Protein AF-A0A0N4TGD1-F1 (afdb_monomer_lite)

Structure (mmCIF, N/CA/C/O backbone):
data_AF-A0A0N4TGD1-F1
#
_entry.id   AF-A0A0N4TGD1-F1
#
loop_
_atom_site.group_PDB
_atom_site.id
_atom_site.type_symbol
_atom_site.label_atom_id
_atom_site.label_alt_id
_atom_site.label_comp_id
_atom_site.label_asym_id
_atom_site.label_entity_id
_atom_site.label_seq_id
_atom_site.pdbx_PDB_ins_code
_atom_site.Cartn_x
_atom_site.Cartn_y
_atom_site.Cartn_z
_atom_site.occupancy
_atom_site.B_iso_or_equiv
_atom_site.auth_seq_id
_atom_site.auth_comp_id
_atom_site.auth_asym_id
_atom_site.auth_atom_id
_atom_site.pdbx_PDB_model_num
ATOM 1 N N . MET A 1 1 ? 5.561 -12.577 -18.561 1.00 60.78 1 MET A N 1
ATOM 2 C CA . MET A 1 1 ? 4.608 -12.597 -17.445 1.00 60.78 1 MET A CA 1
ATOM 3 C C . MET A 1 1 ? 4.875 -13.857 -16.650 1.00 60.78 1 MET A C 1
ATOM 5 O O . MET A 1 1 ? 4.812 -14.939 -17.231 1.00 60.78 1 MET A O 1
ATOM 9 N N . ASP A 1 2 ? 5.297 -13.727 -15.396 1.00 77.88 2 ASP A N 1
ATOM 10 C CA . ASP A 1 2 ? 5.345 -14.883 -14.498 1.00 77.88 2 ASP A CA 1
ATOM 11 C C . ASP A 1 2 ? 3.940 -15.204 -13.957 1.00 77.88 2 ASP A C 1
ATOM 13 O O . ASP A 1 2 ? 3.000 -14.425 -14.117 1.00 77.88 2 ASP A O 1
ATOM 17 N N . THR A 1 3 ? 3.769 -16.389 -13.364 1.00 86.25 3 THR A N 1
ATOM 18 C CA . THR A 1 3 ? 2.468 -16.850 -12.847 1.00 86.25 3 THR A CA 1
ATOM 19 C C . THR A 1 3 ? 1.893 -15.911 -11.787 1.00 86.25 3 THR A C 1
ATOM 21 O O . THR A 1 3 ? 0.679 -15.832 -11.644 1.00 86.25 3 THR A O 1
ATOM 24 N N . PHE A 1 4 ? 2.743 -15.205 -11.039 1.00 87.50 4 PHE A N 1
ATOM 25 C CA . PHE A 1 4 ? 2.293 -14.287 -10.001 1.00 87.50 4 PHE A CA 1
ATOM 26 C C . PHE A 1 4 ? 1.641 -13.049 -10.626 1.00 87.50 4 PHE A C 1
ATOM 28 O O . PHE A 1 4 ? 0.502 -12.720 -10.302 1.00 87.50 4 PHE A O 1
ATOM 35 N N . GLU A 1 5 ? 2.318 -12.409 -11.578 1.00 87.12 5 GLU A N 1
ATOM 36 C CA . GLU A 1 5 ? 1.773 -11.272 -12.318 1.00 87.12 5 GLU A CA 1
ATOM 37 C C . GLU A 1 5 ? 0.482 -11.655 -13.054 1.00 87.12 5 GLU A C 1
ATOM 39 O O . GLU A 1 5 ? -0.511 -10.944 -12.951 1.00 87.12 5 GLU A O 1
ATOM 44 N N . ALA A 1 6 ? 0.456 -12.817 -13.718 1.00 88.56 6 ALA A N 1
ATOM 45 C CA . ALA A 1 6 ? -0.705 -13.285 -14.482 1.00 88.56 6 ALA A CA 1
ATOM 46 C C . ALA A 1 6 ? -1.973 -13.498 -13.637 1.00 88.56 6 ALA A C 1
ATOM 48 O O . ALA A 1 6 ? -3.077 -13.472 -14.175 1.00 88.56 6 ALA A O 1
ATOM 49 N N . VAL A 1 7 ? -1.816 -13.750 -12.337 1.00 92.81 7 VAL A N 1
ATOM 50 C CA . VAL A 1 7 ? -2.927 -14.050 -11.426 1.00 92.81 7 VAL A CA 1
ATOM 51 C C . VAL A 1 7 ? -3.358 -12.815 -10.643 1.00 92.81 7 VAL A C 1
ATOM 53 O O . VAL A 1 7 ? -4.555 -12.596 -10.461 1.00 92.81 7 VAL A O 1
ATOM 56 N N . PHE A 1 8 ? -2.403 -12.020 -10.162 1.00 93.06 8 PHE A N 1
ATOM 57 C CA . PHE A 1 8 ? -2.685 -10.965 -9.190 1.00 93.06 8 PHE A CA 1
ATOM 58 C C . PHE A 1 8 ? -2.673 -9.559 -9.790 1.00 93.06 8 PHE A C 1
ATOM 60 O O . PHE A 1 8 ? -3.260 -8.669 -9.190 1.00 93.06 8 PHE A O 1
ATOM 67 N N . PHE A 1 9 ? -2.025 -9.326 -10.936 1.00 92.19 9 PHE A N 1
ATOM 68 C CA . PHE A 1 9 ? -1.961 -7.989 -11.528 1.00 92.19 9 PHE A CA 1
ATOM 69 C C . PHE A 1 9 ? -3.224 -7.691 -12.350 1.00 92.19 9 PHE A C 1
ATOM 71 O O . PHE A 1 9 ? -3.463 -8.332 -13.374 1.00 92.19 9 PHE A O 1
ATOM 78 N N . ASP A 1 10 ? -4.024 -6.708 -11.930 1.00 93.19 10 ASP A N 1
ATOM 79 C CA . ASP A 1 10 ? -5.111 -6.176 -12.759 1.00 93.19 10 ASP A CA 1
ATOM 80 C C . ASP A 1 10 ? -4.542 -5.074 -13.656 1.00 93.19 10 ASP A C 1
ATOM 82 O O . ASP A 1 10 ? -4.154 -4.007 -13.183 1.00 93.19 10 ASP A O 1
ATOM 86 N N . THR A 1 11 ? -4.500 -5.310 -14.967 1.00 90.88 11 THR A N 1
ATOM 87 C CA . THR A 1 11 ? -3.961 -4.345 -15.938 1.00 90.88 11 THR A CA 1
ATOM 88 C C . THR A 1 11 ? -4.827 -3.099 -16.115 1.00 90.88 11 THR A C 1
ATOM 90 O O . THR A 1 11 ? -4.355 -2.118 -16.680 1.00 90.88 11 THR A O 1
ATOM 93 N N . ARG A 1 12 ? -6.103 -3.137 -15.711 1.00 91.56 12 ARG A N 1
ATOM 94 C CA . ARG A 1 12 ? -7.014 -1.982 -15.768 1.00 91.56 12 ARG A CA 1
ATOM 95 C C . ARG A 1 12 ? -6.782 -1.061 -14.585 1.00 91.56 12 ARG A C 1
ATOM 97 O O . ARG A 1 12 ? -6.786 0.152 -14.753 1.00 91.56 12 ARG A O 1
ATOM 104 N N . GLU A 1 13 ? -6.596 -1.647 -13.406 1.00 92.75 13 GLU A N 1
ATOM 105 C CA . GLU A 1 13 ? -6.306 -0.885 -12.196 1.00 92.75 13 GLU A CA 1
ATOM 106 C C . GLU A 1 13 ? -4.832 -0.480 -12.137 1.00 92.75 13 GLU A C 1
ATOM 108 O O . GLU A 1 13 ? -4.541 0.607 -11.662 1.00 92.75 13 GLU A O 1
ATOM 113 N N . GLY A 1 14 ? -3.916 -1.305 -12.653 1.00 92.94 14 GLY A N 1
ATOM 114 C CA . GLY A 1 14 ? -2.479 -1.038 -12.645 1.00 92.94 14 GLY A CA 1
ATOM 115 C C . GLY A 1 14 ? -1.793 -1.407 -11.327 1.00 92.94 14 GLY A C 1
ATOM 116 O O . GLY A 1 14 ? -0.840 -0.749 -10.915 1.00 92.94 14 GLY A O 1
ATOM 117 N N . ALA A 1 15 ? -2.286 -2.438 -10.636 1.00 94.44 15 ALA A N 1
ATOM 118 C CA . ALA A 1 15 ? -1.747 -2.903 -9.358 1.00 94.44 15 ALA A CA 1
ATOM 119 C C . ALA A 1 15 ? -2.054 -4.387 -9.098 1.00 94.44 15 ALA A C 1
ATOM 121 O O . ALA A 1 15 ? -2.788 -5.024 -9.854 1.00 94.44 15 ALA A O 1
ATOM 122 N N . TRP A 1 16 ? -1.486 -4.935 -8.018 1.00 94.19 16 TRP A N 1
ATOM 123 C CA . TRP A 1 16 ? -1.756 -6.308 -7.591 1.00 94.19 16 TRP A CA 1
ATOM 124 C C . TRP A 1 16 ? -2.904 -6.375 -6.586 1.00 94.19 16 TRP A C 1
ATOM 126 O O . TRP A 1 16 ? -2.958 -5.579 -5.656 1.00 94.19 16 TRP A O 1
ATOM 136 N N . PHE A 1 17 ? -3.777 -7.363 -6.726 1.00 96.06 17 PHE A N 1
ATOM 137 C CA . PHE A 1 17 ? -4.929 -7.566 -5.855 1.00 96.06 17 PHE A CA 1
ATOM 138 C C . PHE A 1 17 ? -5.048 -9.021 -5.444 1.00 96.06 17 PHE A C 1
ATOM 140 O O . PHE A 1 17 ? -4.666 -9.919 -6.192 1.00 96.06 17 PHE A O 1
ATOM 147 N N . ASP A 1 18 ? -5.617 -9.262 -4.266 1.00 95.44 18 ASP A N 1
ATOM 148 C CA . ASP A 1 18 ? -5.931 -10.616 -3.827 1.00 95.44 18 ASP A CA 1
ATOM 149 C C . ASP A 1 18 ? -7.024 -11.220 -4.717 1.00 95.44 18 ASP A C 1
ATOM 151 O O . ASP A 1 18 ? -7.982 -10.547 -5.098 1.00 95.44 18 ASP A O 1
ATOM 155 N N . LEU A 1 19 ? -6.906 -12.511 -5.028 1.00 95.19 19 LEU A N 1
ATOM 156 C CA . LEU A 1 19 ? -7.878 -13.229 -5.850 1.00 95.19 19 LEU A CA 1
ATOM 157 C C . LEU A 1 19 ? -8.860 -14.009 -4.973 1.00 95.19 19 LEU A C 1
ATOM 159 O O . LEU A 1 19 ? -8.472 -14.861 -4.168 1.00 95.19 19 LEU A O 1
ATOM 163 N N . ASN A 1 20 ? -10.154 -13.798 -5.187 1.00 94.69 20 ASN A N 1
ATOM 164 C CA . ASN A 1 20 ? -11.182 -14.658 -4.630 1.00 94.69 20 ASN A CA 1
ATOM 165 C C . ASN A 1 20 ? -11.243 -15.972 -5.417 1.00 94.69 20 ASN A C 1
ATOM 167 O O . ASN A 1 20 ? -11.791 -16.036 -6.511 1.00 94.69 20 ASN A O 1
ATOM 171 N N . LEU A 1 21 ? -10.745 -17.060 -4.830 1.00 94.06 21 LEU A N 1
ATOM 172 C CA . LEU A 1 21 ? -10.714 -18.375 -5.484 1.00 94.06 21 LEU A CA 1
ATOM 173 C C . LEU A 1 21 ? -12.098 -18.951 -5.826 1.00 94.06 21 LEU A C 1
ATOM 175 O O . LEU A 1 21 ? -12.185 -19.863 -6.644 1.00 94.06 21 LEU A O 1
ATOM 179 N N . LYS A 1 22 ? -13.176 -18.468 -5.194 1.00 95.62 22 LYS A N 1
ATOM 180 C CA . LYS A 1 22 ? -14.538 -18.948 -5.471 1.00 95.62 22 LYS A CA 1
ATOM 181 C C . LYS A 1 22 ? -15.144 -18.274 -6.696 1.00 95.62 22 LYS A C 1
ATOM 183 O O . LYS A 1 22 ? -15.860 -18.935 -7.440 1.00 95.62 22 LYS A O 1
ATOM 188 N N . THR A 1 23 ? -14.900 -16.977 -6.870 1.00 95.00 23 THR A N 1
ATOM 189 C CA . THR A 1 23 ? -15.489 -16.182 -7.962 1.00 95.00 23 THR A CA 1
ATOM 190 C C . THR A 1 23 ? -14.520 -15.966 -9.121 1.00 95.00 23 THR A C 1
ATOM 192 O O . THR A 1 23 ? -14.959 -15.715 -10.236 1.00 95.00 23 THR A O 1
ATOM 195 N N . GLY A 1 24 ? -13.214 -16.098 -8.880 1.00 93.12 24 GLY A N 1
ATOM 196 C CA . GLY A 1 24 ? -12.166 -15.738 -9.832 1.00 93.12 24 GLY A CA 1
ATOM 197 C C . GLY A 1 24 ? -11.973 -14.227 -9.978 1.00 93.12 24 GLY A C 1
ATOM 198 O O . GLY A 1 24 ? -11.307 -13.798 -10.914 1.00 93.12 24 GLY A O 1
ATOM 199 N N . GLU A 1 25 ? -12.553 -13.425 -9.084 1.00 93.38 25 GLU A N 1
ATOM 200 C CA . GLU A 1 25 ? -12.491 -11.962 -9.133 1.00 93.38 25 GLU A CA 1
ATOM 201 C C . GLU A 1 25 ? -11.450 -11.413 -8.156 1.00 93.38 25 GLU A C 1
ATOM 203 O O . GLU A 1 25 ? -11.196 -11.999 -7.098 1.00 93.38 25 GLU A O 1
ATOM 208 N N . HIS A 1 26 ? -10.860 -10.270 -8.499 1.00 94.88 26 HIS A N 1
ATOM 209 C CA . HIS A 1 26 ? -9.975 -9.533 -7.603 1.00 94.88 26 HIS A CA 1
ATOM 210 C C . HIS A 1 26 ? -10.762 -8.814 -6.504 1.00 94.88 26 HIS A C 1
ATOM 212 O O . HIS A 1 26 ? -11.820 -8.237 -6.753 1.00 94.88 26 HIS A O 1
ATOM 218 N N . TYR A 1 27 ? -10.224 -8.825 -5.285 1.00 92.06 27 TYR A N 1
ATOM 219 C CA . TYR A 1 27 ? -10.698 -7.969 -4.203 1.00 92.06 27 TYR A CA 1
ATOM 220 C C . TYR A 1 27 ? -10.205 -6.542 -4.431 1.00 92.06 27 TYR A C 1
ATOM 222 O O . TYR A 1 27 ? -9.022 -6.261 -4.267 1.00 92.06 27 TYR A O 1
ATOM 230 N N . ASP A 1 28 ? -11.124 -5.641 -4.774 1.00 88.00 28 ASP A N 1
ATOM 231 C CA . ASP A 1 28 ? -10.808 -4.245 -5.107 1.00 88.00 28 ASP A CA 1
ATOM 232 C C . ASP A 1 28 ? -10.815 -3.295 -3.887 1.00 88.00 28 ASP A C 1
ATOM 234 O O . ASP A 1 28 ? -10.742 -2.068 -4.012 1.00 88.00 28 ASP A O 1
ATOM 238 N N . ASP A 1 29 ? -10.882 -3.841 -2.673 1.00 91.75 29 ASP A N 1
ATOM 239 C CA . ASP A 1 29 ? -10.832 -3.046 -1.448 1.00 91.75 29 ASP A CA 1
ATOM 240 C C . ASP A 1 29 ? -9.489 -2.306 -1.299 1.00 91.75 29 ASP A C 1
ATOM 242 O O . ASP A 1 29 ? -8.433 -2.723 -1.780 1.00 91.75 29 ASP A O 1
ATOM 246 N N . ALA A 1 30 ? -9.520 -1.161 -0.616 1.00 94.25 30 ALA A N 1
ATOM 247 C CA . ALA A 1 30 ? -8.355 -0.297 -0.461 1.00 94.25 30 ALA A CA 1
ATOM 248 C C . ALA A 1 30 ? -7.381 -0.834 0.600 1.00 94.25 30 ALA A C 1
ATOM 250 O O . ALA A 1 30 ? -7.372 -0.375 1.747 1.00 94.25 30 ALA A O 1
ATOM 251 N N . TYR A 1 31 ? -6.536 -1.775 0.178 1.00 96.62 31 TYR A N 1
ATOM 252 C CA . TYR A 1 31 ? -5.413 -2.301 0.946 1.00 96.62 31 TYR A CA 1
ATOM 253 C C . TYR A 1 31 ? -4.070 -1.868 0.343 1.00 96.62 31 TYR A C 1
ATOM 255 O O . TYR A 1 31 ? -3.858 -1.994 -0.860 1.00 96.62 31 TYR A O 1
ATOM 263 N N . PRO A 1 32 ? -3.107 -1.409 1.159 1.00 96.25 32 PRO A N 1
ATOM 264 C CA . PRO A 1 32 ? -1.775 -1.015 0.701 1.00 96.25 32 PRO A CA 1
ATOM 265 C C . PRO A 1 32 ? -0.905 -2.207 0.269 1.00 96.25 32 PRO A C 1
ATOM 267 O O . PRO A 1 32 ? 0.145 -2.004 -0.344 1.00 96.25 32 PRO A O 1
ATOM 270 N N . SER A 1 33 ? -1.331 -3.446 0.555 1.00 95.25 33 SER A N 1
ATOM 271 C CA . SER A 1 33 ? -0.689 -4.672 0.064 1.00 95.25 33 SER A CA 1
ATOM 272 C C . SER A 1 33 ? -0.571 -4.697 -1.461 1.00 95.25 33 SER A C 1
ATOM 274 O O . SER A 1 33 ? 0.376 -5.294 -1.971 1.00 95.25 33 SER A O 1
ATOM 276 N N . LEU A 1 34 ? -1.434 -3.957 -2.172 1.00 95.06 34 LEU A N 1
ATOM 277 C CA . LEU A 1 34 ? -1.404 -3.826 -3.628 1.00 95.06 34 LEU A CA 1
ATOM 278 C C . LEU A 1 34 ? -0.079 -3.314 -4.202 1.00 95.06 34 LEU A C 1
ATOM 280 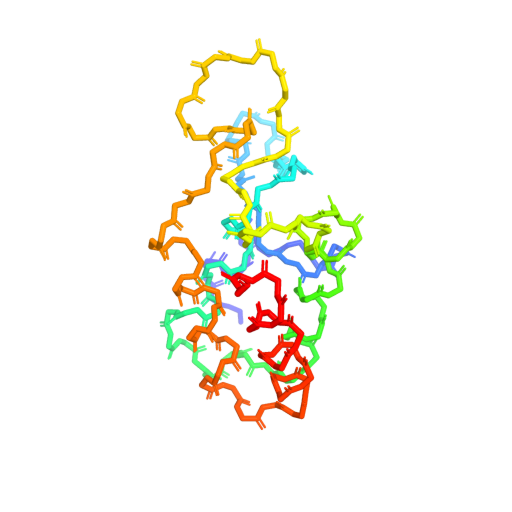O O . LEU A 1 34 ? 0.211 -3.531 -5.374 1.00 95.06 34 LEU A O 1
ATOM 284 N N . ALA A 1 35 ? 0.743 -2.654 -3.382 1.00 93.75 35 ALA A N 1
ATOM 285 C CA . ALA A 1 35 ? 2.051 -2.134 -3.774 1.00 93.75 35 ALA A CA 1
ATOM 286 C C . ALA A 1 35 ? 3.226 -2.980 -3.258 1.00 93.75 35 ALA A C 1
ATOM 288 O O . ALA A 1 35 ? 4.372 -2.727 -3.631 1.00 93.75 35 ALA A O 1
ATOM 289 N N . VAL A 1 36 ? 2.980 -3.985 -2.408 1.00 92.94 36 VAL A N 1
ATOM 290 C CA . VAL A 1 36 ? 4.038 -4.808 -1.796 1.00 92.94 36 VAL A CA 1
ATOM 291 C C . VAL A 1 36 ? 4.905 -5.538 -2.827 1.00 92.94 36 VAL A C 1
ATOM 293 O O . VAL A 1 36 ? 6.113 -5.614 -2.598 1.00 92.94 36 VAL A O 1
ATOM 296 N N . PRO A 1 37 ? 4.399 -6.014 -3.982 1.00 91.62 37 PRO A N 1
ATOM 297 C CA . PRO A 1 37 ? 5.256 -6.651 -4.982 1.00 91.62 37 PRO A CA 1
ATOM 298 C C . PRO A 1 37 ? 6.418 -5.776 -5.477 1.00 91.62 37 PRO A C 1
ATOM 300 O O . PRO A 1 37 ? 7.481 -6.324 -5.781 1.00 91.62 37 PRO A O 1
ATOM 303 N N . LEU A 1 38 ? 6.300 -4.438 -5.437 1.00 88.69 38 LEU A N 1
ATOM 304 C CA . LEU A 1 38 ? 7.404 -3.515 -5.756 1.00 88.69 38 LEU A CA 1
ATOM 305 C C . LEU A 1 38 ? 8.640 -3.719 -4.858 1.00 88.69 38 LEU A C 1
ATOM 307 O O . LEU A 1 38 ? 9.762 -3.410 -5.261 1.00 88.69 38 LEU A O 1
ATOM 311 N N . PHE A 1 39 ? 8.454 -4.247 -3.646 1.00 89.25 39 PHE A N 1
ATOM 312 C CA . PHE A 1 39 ? 9.530 -4.539 -2.700 1.00 89.25 39 PHE A CA 1
ATOM 313 C C . PHE A 1 39 ? 10.352 -5.782 -3.079 1.00 89.25 39 PHE A C 1
ATOM 315 O O . PHE A 1 39 ? 11.525 -5.870 -2.724 1.00 89.25 39 PHE A O 1
ATOM 322 N N . THR A 1 40 ? 9.764 -6.741 -3.805 1.00 82.00 40 THR A N 1
ATOM 323 C CA . THR A 1 40 ? 10.258 -8.133 -3.916 1.00 82.00 40 THR A CA 1
ATOM 324 C C . THR A 1 40 ? 11.416 -8.365 -4.899 1.00 82.00 40 THR A C 1
ATOM 326 O O . THR A 1 40 ? 11.723 -9.497 -5.261 1.00 82.00 40 THR A O 1
ATOM 329 N N . GLU A 1 41 ? 12.097 -7.306 -5.322 1.00 65.25 41 GLU A N 1
ATOM 330 C CA . GLU A 1 41 ? 13.308 -7.336 -6.156 1.00 65.25 41 GLU A CA 1
ATOM 331 C C . GLU A 1 41 ? 13.229 -8.076 -7.508 1.00 65.25 41 GLU A C 1
ATOM 333 O O . GLU A 1 41 ? 14.246 -8.319 -8.163 1.00 65.25 41 GLU A O 1
ATOM 338 N N . ARG A 1 42 ? 12.023 -8.366 -8.010 1.00 67.94 42 ARG A N 1
ATOM 339 C CA . ARG A 1 42 ? 11.793 -8.935 -9.352 1.00 67.94 42 ARG A CA 1
ATOM 340 C C . ARG A 1 42 ? 11.838 -7.857 -10.449 1.00 67.94 42 ARG A C 1
ATOM 342 O O . ARG A 1 42 ? 10.936 -7.717 -11.268 1.00 67.94 42 ARG A O 1
ATOM 349 N N . TYR A 1 43 ? 12.920 -7.078 -10.470 1.00 57.25 43 TYR A N 1
ATOM 350 C CA . TYR A 1 43 ? 13.058 -5.853 -11.272 1.00 57.25 43 TYR A CA 1
ATOM 351 C C . TYR A 1 43 ? 13.121 -6.059 -12.784 1.00 57.25 43 TYR A C 1
ATOM 353 O O . TYR A 1 43 ? 12.853 -5.127 -13.529 1.00 57.25 43 TYR A O 1
ATOM 361 N N . HIS A 1 44 ? 13.439 -7.264 -13.259 1.00 59.09 44 HIS A N 1
ATOM 362 C CA . HIS A 1 44 ? 13.454 -7.554 -14.699 1.00 59.09 44 HIS A CA 1
ATOM 363 C C . HIS A 1 44 ? 12.060 -7.436 -15.342 1.00 59.09 44 HIS A C 1
ATOM 365 O O . HIS A 1 44 ? 11.971 -7.353 -16.563 1.00 59.09 44 HIS A O 1
ATOM 371 N N . MET A 1 45 ? 10.992 -7.421 -14.535 1.00 59.19 45 MET A N 1
ATOM 372 C CA . MET A 1 45 ? 9.607 -7.270 -14.996 1.00 59.19 45 MET A CA 1
ATOM 373 C C . MET A 1 45 ? 9.010 -5.896 -14.673 1.00 59.19 45 MET A C 1
ATOM 375 O O . MET A 1 45 ? 8.036 -5.497 -15.300 1.00 59.19 45 MET A O 1
ATOM 379 N N . LEU A 1 46 ? 9.601 -5.144 -13.738 1.00 70.88 46 LEU A N 1
ATOM 380 C CA . LEU A 1 46 ? 9.090 -3.841 -13.314 1.00 70.88 46 LEU A CA 1
ATOM 381 C C . LEU A 1 46 ? 9.664 -2.735 -14.202 1.00 70.88 46 LEU A C 1
ATOM 383 O O . LEU A 1 46 ? 10.853 -2.427 -14.141 1.00 70.88 46 LEU A O 1
ATOM 387 N N . ASN A 1 47 ? 8.810 -2.110 -15.010 1.00 75.31 47 ASN A N 1
ATOM 388 C CA . ASN A 1 47 ? 9.162 -0.908 -15.764 1.00 75.31 47 ASN A CA 1
ATOM 389 C C . ASN A 1 47 ? 8.622 0.359 -15.072 1.00 75.31 47 ASN A C 1
ATOM 391 O O . ASN A 1 47 ? 7.801 0.293 -14.158 1.00 75.31 47 ASN A O 1
ATOM 395 N N . SER A 1 48 ? 9.083 1.534 -15.505 1.00 78.38 48 SER A N 1
ATOM 396 C CA . SER A 1 48 ? 8.690 2.819 -14.911 1.00 78.38 48 SER A CA 1
ATOM 397 C C . SER A 1 48 ? 7.191 3.123 -15.003 1.00 78.38 48 SER A C 1
ATOM 399 O O . SER A 1 48 ? 6.701 3.876 -14.163 1.00 78.38 48 SER A O 1
ATOM 401 N N . VAL A 1 49 ? 6.484 2.549 -15.983 1.00 84.25 49 VAL A N 1
ATOM 402 C CA . VAL A 1 49 ? 5.035 2.716 -16.173 1.00 84.25 49 VAL A CA 1
ATOM 403 C C . VAL A 1 49 ? 4.280 1.968 -15.081 1.00 84.25 49 VAL A C 1
ATOM 405 O O . VAL A 1 49 ? 3.540 2.599 -14.341 1.00 84.25 49 VAL A O 1
ATOM 408 N N . MET A 1 50 ? 4.584 0.686 -14.855 1.00 86.44 50 MET A N 1
ATOM 409 C CA . MET A 1 50 ? 3.936 -0.101 -13.791 1.00 86.44 50 MET A CA 1
ATOM 410 C C . MET A 1 50 ? 4.078 0.552 -12.410 1.00 86.44 50 MET A C 1
ATOM 412 O O . MET A 1 50 ? 3.170 0.521 -11.589 1.00 86.44 50 MET A O 1
ATOM 416 N N . VAL A 1 51 ? 5.229 1.166 -12.137 1.00 86.88 51 VAL A N 1
ATOM 417 C CA . VAL A 1 51 ? 5.471 1.877 -10.873 1.00 86.88 51 VAL A CA 1
ATOM 418 C C . VAL A 1 51 ? 4.592 3.119 -10.750 1.00 86.88 51 VAL A C 1
ATOM 420 O O . VAL A 1 51 ? 4.100 3.417 -9.661 1.00 86.88 51 VAL A O 1
ATOM 423 N N . ALA A 1 52 ? 4.424 3.856 -11.849 1.00 87.88 52 ALA A N 1
ATOM 424 C CA . ALA A 1 52 ? 3.543 5.014 -11.893 1.00 87.88 52 ALA A CA 1
ATOM 425 C C . ALA A 1 52 ? 2.081 4.592 -11.689 1.00 87.88 52 ALA A C 1
ATOM 427 O O . ALA A 1 52 ? 1.407 5.198 -10.859 1.00 87.88 52 ALA A O 1
ATOM 428 N N . ASP A 1 53 ? 1.647 3.509 -12.334 1.00 92.00 53 ASP A N 1
ATOM 429 C CA . ASP A 1 53 ? 0.281 2.987 -12.234 1.00 92.00 53 ASP A CA 1
ATOM 430 C C . ASP A 1 53 ? -0.063 2.540 -10.801 1.00 92.00 53 ASP A C 1
ATOM 432 O O . ASP A 1 53 ? -1.126 2.867 -10.266 1.00 92.00 53 ASP A O 1
ATOM 436 N N . VAL A 1 54 ? 0.868 1.867 -10.114 1.00 92.88 54 VAL A N 1
ATOM 437 C CA . VAL A 1 54 ? 0.677 1.453 -8.712 1.00 92.88 54 VAL A CA 1
ATOM 438 C C . VAL A 1 54 ? 0.560 2.669 -7.792 1.00 92.88 54 VAL A C 1
ATOM 440 O O . VAL A 1 54 ? -0.282 2.698 -6.892 1.00 92.88 54 VAL A O 1
ATOM 443 N N . LEU A 1 55 ? 1.394 3.692 -8.002 1.00 91.75 55 LEU A N 1
ATOM 444 C CA . LEU A 1 55 ? 1.325 4.937 -7.234 1.00 91.75 55 LEU A CA 1
ATOM 445 C C . LEU A 1 55 ? 0.018 5.691 -7.480 1.00 91.75 55 LEU A C 1
ATOM 447 O O . LEU A 1 55 ? -0.599 6.169 -6.525 1.00 91.75 55 LEU A O 1
ATOM 451 N N . GLU A 1 56 ? -0.416 5.772 -8.736 1.00 93.38 56 GLU A N 1
ATOM 452 C CA . GLU A 1 56 ? -1.703 6.353 -9.105 1.00 93.38 56 GLU A CA 1
ATOM 453 C C . GLU A 1 56 ? -2.850 5.588 -8.441 1.00 93.38 56 GLU A C 1
ATOM 455 O O . GLU A 1 56 ? -3.751 6.203 -7.872 1.00 93.38 56 GLU A O 1
ATOM 460 N N . THR A 1 57 ? -2.777 4.258 -8.399 1.00 95.94 57 THR A N 1
ATOM 461 C CA . THR A 1 57 ? -3.769 3.408 -7.730 1.00 95.94 57 THR A CA 1
ATOM 462 C C . THR A 1 57 ? -3.822 3.653 -6.228 1.00 95.94 57 THR A C 1
ATOM 464 O O . THR A 1 57 ? -4.909 3.850 -5.680 1.00 95.94 57 THR A O 1
ATOM 467 N N . LEU A 1 58 ? -2.671 3.714 -5.548 1.00 95.19 58 LEU A N 1
ATOM 468 C CA . LEU A 1 58 ? -2.609 4.064 -4.124 1.00 95.19 58 LEU A CA 1
ATOM 469 C C . LEU A 1 58 ? -3.250 5.433 -3.855 1.00 95.19 58 LEU A C 1
ATOM 471 O O . LEU A 1 58 ? -3.969 5.605 -2.866 1.00 95.19 58 LEU A O 1
ATOM 475 N N . GLN A 1 59 ? -3.004 6.409 -4.732 1.00 94.19 59 GLN A N 1
ATOM 476 C CA . GLN A 1 59 ? -3.566 7.748 -4.608 1.00 94.19 59 GLN A CA 1
ATOM 477 C C . GLN A 1 59 ? -5.074 7.771 -4.878 1.00 94.19 59 GLN A C 1
ATOM 479 O O . GLN A 1 59 ? -5.820 8.330 -4.075 1.00 94.19 59 GLN A O 1
ATOM 484 N N . ARG A 1 60 ? -5.535 7.131 -5.958 1.00 96.00 60 ARG A N 1
ATOM 485 C CA . ARG A 1 60 ? -6.950 7.038 -6.348 1.00 96.00 60 ARG A CA 1
ATOM 486 C C . ARG A 1 60 ? -7.783 6.301 -5.306 1.00 96.00 60 ARG A C 1
ATOM 488 O O . ARG A 1 60 ? -8.897 6.724 -5.016 1.00 96.00 60 ARG A O 1
ATOM 495 N N . LYS A 1 61 ? -7.227 5.256 -4.684 1.00 95.62 61 LYS A N 1
ATOM 496 C CA . LYS A 1 61 ? -7.860 4.554 -3.557 1.00 95.62 61 LYS A CA 1
ATOM 497 C C . LYS A 1 61 ? -7.794 5.330 -2.241 1.00 95.62 61 LYS A C 1
ATOM 499 O O . LYS A 1 61 ? -8.380 4.890 -1.264 1.00 95.62 61 LYS A O 1
ATOM 504 N N . GLY A 1 62 ? -7.109 6.474 -2.189 1.00 95.38 62 GLY A N 1
ATOM 505 C CA . GLY A 1 62 ? -7.045 7.340 -1.009 1.00 95.38 62 GLY A CA 1
ATOM 506 C C . GLY A 1 62 ? -6.065 6.876 0.071 1.00 95.38 62 GLY A C 1
ATOM 507 O O . GLY A 1 62 ? -6.005 7.483 1.136 1.00 95.38 62 GLY A O 1
ATOM 508 N N . LEU A 1 63 ? -5.251 5.845 -0.176 1.00 95.44 63 LEU A N 1
ATOM 509 C CA . LEU A 1 63 ? -4.301 5.296 0.805 1.00 95.44 63 LEU A CA 1
ATOM 510 C C . LEU A 1 63 ? -3.179 6.282 1.169 1.00 95.44 63 LEU A C 1
ATOM 512 O O . LEU A 1 63 ? -2.564 6.166 2.227 1.00 95.44 63 LEU A O 1
ATOM 516 N N . LEU A 1 64 ? -2.945 7.285 0.320 1.00 92.62 64 LEU A N 1
ATOM 517 C CA . LEU A 1 64 ? -1.931 8.321 0.517 1.00 92.62 64 LEU A CA 1
ATOM 518 C C . LEU A 1 64 ? -2.483 9.612 1.144 1.00 92.62 64 LEU A C 1
ATOM 520 O O . LEU A 1 64 ? -1.789 10.617 1.159 1.00 92.62 64 LEU A O 1
ATOM 524 N N . GLN A 1 65 ? -3.718 9.668 1.647 1.00 91.69 65 GLN A N 1
ATOM 525 C CA . GLN A 1 65 ? -4.272 10.941 2.148 1.00 91.69 65 GLN A CA 1
ATOM 526 C C . GLN A 1 65 ? -3.982 11.224 3.636 1.00 91.69 65 GLN A C 1
ATOM 528 O O . GLN A 1 65 ? -4.247 12.328 4.122 1.00 91.69 65 GLN A O 1
ATOM 533 N N . PHE A 1 66 ? -3.428 10.256 4.369 1.00 90.75 66 PHE A N 1
ATOM 534 C CA . PHE A 1 66 ? -3.389 10.288 5.832 1.0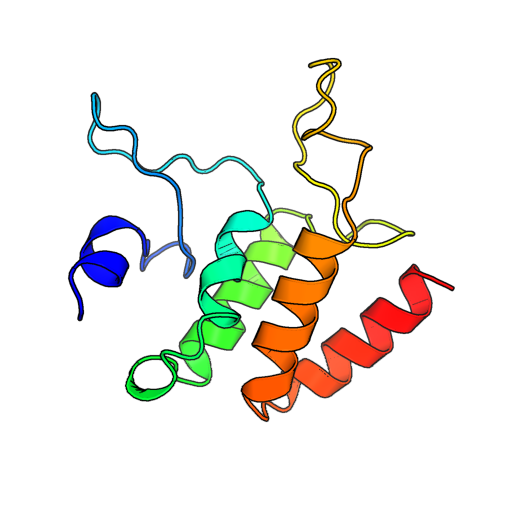0 90.75 66 PHE A CA 1
ATOM 535 C C . PHE A 1 66 ? -2.112 10.931 6.397 1.00 90.75 66 PHE A C 1
ATOM 537 O O . PHE A 1 66 ? -1.007 10.662 5.918 1.00 90.75 66 PHE A O 1
ATOM 544 N N . PRO A 1 67 ? -2.233 11.794 7.425 1.00 83.94 67 PRO A N 1
ATOM 545 C CA . PRO A 1 67 ? -1.097 12.129 8.276 1.00 83.94 67 PRO A CA 1
ATOM 546 C C . PRO A 1 67 ? -0.714 10.897 9.113 1.00 83.94 67 PRO A C 1
ATOM 548 O O . PRO A 1 67 ? -1.589 10.169 9.575 1.00 83.94 67 PRO A O 1
ATOM 551 N N . GLY A 1 68 ? 0.581 10.651 9.302 1.00 85.50 68 GLY A N 1
ATOM 552 C CA . GLY A 1 68 ? 1.096 9.491 10.041 1.00 85.50 68 GLY A CA 1
ATOM 553 C C . GLY A 1 68 ? 1.449 8.264 9.190 1.00 85.50 68 GLY A C 1
ATOM 554 O O . GLY A 1 68 ? 1.896 7.263 9.743 1.00 85.50 68 GLY A O 1
ATOM 555 N N . GLY A 1 69 ? 1.317 8.346 7.862 1.00 90.62 69 GLY A N 1
ATOM 556 C CA . GLY A 1 69 ? 1.705 7.284 6.928 1.00 90.62 69 GLY A CA 1
ATOM 557 C C . GLY A 1 69 ? 0.510 6.554 6.315 1.00 90.62 69 GLY A C 1
ATOM 558 O O . GLY A 1 69 ? -0.617 7.041 6.342 1.00 90.62 69 GLY A O 1
ATOM 559 N N . ILE A 1 70 ? 0.772 5.396 5.714 1.00 95.12 70 ILE A N 1
ATOM 560 C CA . ILE A 1 70 ? -0.219 4.589 4.997 1.00 95.12 70 ILE A CA 1
ATOM 561 C C . ILE A 1 70 ? -0.922 3.652 6.000 1.00 95.12 70 ILE A C 1
ATOM 563 O O . ILE A 1 70 ? -0.230 2.875 6.676 1.00 95.12 70 ILE A O 1
ATOM 567 N N . PRO A 1 71 ? -2.265 3.701 6.124 1.00 96.19 71 PRO A N 1
ATOM 568 C CA . PRO A 1 71 ? -3.018 2.794 6.988 1.00 96.19 71 PRO A CA 1
ATOM 569 C C . PRO A 1 71 ? -3.039 1.370 6.416 1.00 96.19 71 PRO A C 1
ATOM 571 O O . PRO A 1 71 ? -2.815 1.163 5.227 1.00 96.19 71 PRO A O 1
ATOM 574 N N . ALA A 1 72 ? -3.331 0.385 7.262 1.00 96.56 72 ALA A N 1
ATOM 575 C CA . ALA A 1 72 ? -3.379 -1.035 6.924 1.00 96.56 72 ALA A CA 1
ATOM 576 C C . ALA A 1 72 ? -4.529 -1.397 5.968 1.00 96.56 72 ALA A C 1
ATOM 578 O O . ALA A 1 72 ? -4.389 -2.327 5.184 1.00 96.56 72 ALA A O 1
ATOM 579 N N . SER A 1 73 ? -5.624 -0.635 6.004 1.00 96.75 73 SER A N 1
ATOM 580 C CA . SER A 1 73 ? -6.711 -0.628 5.020 1.00 96.75 73 SER A CA 1
ATOM 581 C C . SER A 1 73 ? -7.534 0.657 5.182 1.00 96.75 73 SER A C 1
ATOM 583 O O . SER A 1 73 ? -7.284 1.441 6.106 1.00 96.75 73 SER A O 1
ATOM 585 N N . LEU A 1 74 ? -8.539 0.873 4.325 1.00 96.88 74 LEU A N 1
ATOM 586 C CA . LEU A 1 74 ? -9.576 1.900 4.533 1.00 96.88 74 LEU A CA 1
ATOM 587 C C . LEU A 1 74 ? -10.909 1.355 5.054 1.00 96.88 74 LEU A C 1
ATOM 589 O O . LEU A 1 74 ? -11.880 2.114 5.139 1.00 96.88 74 LEU A O 1
ATOM 593 N N . MET A 1 75 ? -10.974 0.073 5.421 1.00 96.06 75 MET A N 1
ATOM 594 C CA . MET A 1 75 ? -12.173 -0.497 6.027 1.00 96.06 75 MET A CA 1
ATOM 595 C C . MET A 1 75 ? -12.423 0.133 7.396 1.00 96.06 75 MET A C 1
ATOM 597 O O . MET A 1 75 ? -11.520 0.241 8.221 1.00 96.06 75 MET A O 1
ATOM 601 N N . LYS A 1 76 ? -13.666 0.550 7.650 1.00 94.56 76 LYS A N 1
ATOM 602 C CA . LYS A 1 76 ? -14.071 1.218 8.895 1.00 94.56 76 LYS A CA 1
ATOM 603 C C . LYS A 1 76 ? -15.069 0.364 9.664 1.00 94.56 76 LYS A C 1
ATOM 605 O O . LYS A 1 76 ? -15.861 -0.359 9.072 1.00 94.56 76 LYS A O 1
ATOM 610 N N . GLY A 1 77 ? -15.067 0.502 10.990 1.00 94.94 77 GLY A N 1
ATOM 611 C CA . GLY A 1 77 ? -16.040 -0.163 11.866 1.00 94.94 77 GLY A CA 1
ATOM 612 C C . GLY A 1 77 ? -15.809 -1.665 12.061 1.00 94.94 77 GLY A C 1
ATOM 613 O O . GLY A 1 77 ? -16.678 -2.337 12.606 1.00 94.94 77 GLY A O 1
ATOM 614 N N . THR A 1 78 ? -14.655 -2.195 11.644 1.00 94.31 78 THR A N 1
ATOM 615 C CA . THR A 1 78 ? -14.330 -3.630 11.748 1.00 94.31 78 THR A CA 1
ATOM 616 C C . THR A 1 78 ? -13.768 -4.023 13.117 1.00 94.31 78 THR A C 1
ATOM 618 O O . THR A 1 78 ? -13.803 -5.198 13.485 1.00 94.31 78 THR A O 1
ATOM 621 N N . ASN A 1 79 ? -13.242 -3.050 13.875 1.00 94.19 79 ASN A N 1
ATOM 622 C CA . ASN A 1 79 ? -12.478 -3.245 15.115 1.00 94.19 79 ASN A CA 1
ATOM 623 C C . ASN A 1 79 ? -11.248 -4.165 14.959 1.00 94.19 79 ASN A C 1
ATOM 625 O O . ASN A 1 79 ? -10.721 -4.658 15.957 1.00 94.19 79 ASN A O 1
ATOM 629 N N . GLN A 1 80 ? -10.775 -4.396 13.730 1.00 97.12 80 GLN A N 1
ATOM 630 C CA . GLN A 1 80 ? -9.597 -5.219 13.464 1.00 97.12 80 GLN A CA 1
ATOM 631 C C . GLN A 1 80 ? -8.313 -4.389 13.489 1.00 97.12 80 GLN A C 1
ATOM 633 O O . GLN A 1 80 ? -8.280 -3.218 13.113 1.00 97.12 80 GLN A O 1
ATOM 638 N N . GLN A 1 81 ? -7.213 -5.018 13.903 1.00 97.25 81 GLN A N 1
ATOM 639 C CA . GLN A 1 81 ? -5.908 -4.354 13.966 1.00 97.25 81 GLN A CA 1
ATOM 640 C C . GLN A 1 81 ? -5.315 -4.031 12.586 1.00 97.25 81 GLN A C 1
ATOM 642 O O . GLN A 1 81 ? -4.492 -3.126 12.471 1.00 97.25 81 GLN A O 1
ATOM 647 N N . TRP A 1 82 ? -5.724 -4.762 11.548 1.00 96.38 82 TRP A N 1
ATOM 648 C CA . TRP A 1 82 ? -5.247 -4.601 10.171 1.00 96.38 82 TRP A CA 1
ATOM 649 C C . TRP A 1 82 ? -6.174 -3.740 9.307 1.00 96.38 82 TRP A C 1
ATOM 651 O O . TRP A 1 82 ? -6.082 -3.781 8.087 1.00 96.38 82 TRP A O 1
ATOM 661 N N . ASP A 1 83 ? -7.014 -2.922 9.945 1.00 96.69 83 ASP A N 1
ATOM 662 C CA . ASP A 1 83 ? -7.904 -1.976 9.281 1.00 96.69 83 ASP A CA 1
ATOM 663 C C . ASP A 1 83 ? -7.751 -0.550 9.826 1.00 96.69 83 ASP A C 1
ATOM 665 O O . ASP A 1 83 ? -7.054 -0.301 10.818 1.00 96.69 83 ASP A O 1
ATOM 669 N N . TYR A 1 84 ? -8.411 0.409 9.170 1.00 95.94 84 TYR A N 1
ATOM 670 C CA . TYR A 1 84 ? -8.408 1.811 9.581 1.00 95.94 84 TYR A CA 1
ATOM 671 C C . TYR A 1 84 ? -8.869 1.970 11.048 1.00 95.94 84 TYR A C 1
ATOM 673 O O . TYR A 1 84 ? -9.915 1.429 11.422 1.00 95.94 84 TYR A O 1
ATOM 681 N N . PRO A 1 85 ? -8.162 2.761 11.887 1.00 94.62 85 PRO A N 1
ATOM 682 C CA . PRO A 1 85 ? -7.124 3.740 11.536 1.00 94.62 85 PRO A CA 1
ATOM 683 C C . PRO A 1 85 ? -5.678 3.249 11.682 1.00 94.62 85 PRO A C 1
ATOM 685 O O . PRO A 1 85 ? -4.757 4.061 11.615 1.00 94.62 85 PRO A O 1
ATOM 688 N N . ASN A 1 86 ? -5.449 1.959 11.924 1.00 96.06 86 ASN A N 1
ATOM 689 C CA . ASN A 1 86 ? -4.108 1.474 12.230 1.00 96.06 86 ASN A CA 1
ATOM 690 C C . ASN A 1 86 ? -3.217 1.484 10.987 1.00 96.06 86 ASN A C 1
ATOM 692 O O . ASN A 1 86 ? -3.656 1.144 9.892 1.00 96.06 86 ASN A O 1
ATOM 696 N N . GLY A 1 87 ? -1.947 1.836 11.171 1.00 94.94 87 GLY A N 1
ATOM 697 C CA . GLY A 1 87 ? -0.889 1.707 10.175 1.00 94.94 87 GLY A CA 1
ATOM 698 C C . GLY A 1 87 ? 0.278 0.921 10.761 1.00 94.94 87 GLY A C 1
ATOM 699 O O . GLY A 1 87 ? 0.586 1.042 11.946 1.00 94.94 87 GLY A O 1
ATOM 700 N N . TRP A 1 88 ? 0.934 0.112 9.931 1.00 95.75 88 TRP A N 1
ATOM 701 C CA . TRP A 1 88 ? 2.028 -0.756 10.362 1.00 95.75 88 TRP A CA 1
ATOM 702 C C . TRP A 1 88 ? 3.340 -0.348 9.701 1.00 95.75 88 TRP A C 1
ATOM 704 O O . TRP A 1 88 ? 3.413 -0.172 8.480 1.00 95.75 88 TRP A O 1
ATOM 714 N N . ALA A 1 89 ? 4.394 -0.231 10.511 1.00 94.19 89 ALA A N 1
ATOM 715 C CA . ALA A 1 89 ? 5.728 0.125 10.036 1.00 94.19 89 ALA A CA 1
ATOM 716 C C . ALA A 1 89 ? 6.247 -0.810 8.920 1.00 94.19 89 ALA A C 1
ATOM 718 O O . ALA A 1 89 ? 6.775 -0.284 7.942 1.00 94.19 89 ALA A O 1
ATOM 719 N N . PRO A 1 90 ? 6.047 -2.148 8.972 1.00 95.38 90 PRO A N 1
ATOM 720 C CA . PRO A 1 90 ? 6.453 -3.042 7.886 1.00 95.38 90 PRO A CA 1
ATOM 721 C C . PRO A 1 90 ? 5.815 -2.723 6.528 1.00 95.38 90 PRO A C 1
ATOM 723 O O . PRO A 1 90 ? 6.527 -2.672 5.529 1.00 95.38 90 PRO A O 1
ATOM 726 N N . ILE A 1 91 ? 4.502 -2.464 6.475 1.00 94.56 91 ILE A N 1
ATOM 727 C CA . ILE A 1 91 ? 3.802 -2.134 5.218 1.00 94.56 91 ILE A CA 1
ATOM 728 C C . ILE A 1 91 ? 4.363 -0.839 4.630 1.00 94.56 91 ILE A C 1
ATOM 730 O O . ILE A 1 91 ? 4.725 -0.784 3.457 1.00 94.56 91 ILE A O 1
ATOM 734 N N . ASN A 1 92 ? 4.487 0.188 5.470 1.00 94.12 92 ASN A N 1
ATOM 735 C CA . ASN A 1 92 ? 5.041 1.472 5.059 1.00 94.12 92 ASN A CA 1
ATOM 736 C C . ASN A 1 92 ? 6.481 1.322 4.553 1.00 94.12 92 ASN A C 1
ATOM 738 O O . ASN A 1 92 ? 6.819 1.839 3.491 1.00 94.12 92 ASN A O 1
ATOM 742 N N . HIS A 1 93 ? 7.315 0.567 5.270 1.00 92.94 93 HIS A N 1
ATOM 743 C CA . HIS A 1 93 ? 8.693 0.299 4.875 1.00 92.94 93 HIS A CA 1
ATOM 744 C C . HIS A 1 93 ? 8.782 -0.397 3.512 1.00 92.94 93 HIS A C 1
ATOM 746 O O . HIS A 1 93 ? 9.535 0.063 2.658 1.00 92.94 93 HIS A O 1
ATOM 752 N N . MET A 1 94 ? 7.992 -1.452 3.279 1.00 93.81 94 MET A N 1
ATOM 753 C CA . MET A 1 94 ? 7.997 -2.179 2.004 1.00 93.81 94 MET A CA 1
ATOM 754 C C . MET A 1 94 ? 7.617 -1.280 0.826 1.00 93.81 94 MET A C 1
ATOM 756 O O . MET A 1 94 ? 8.282 -1.322 -0.206 1.00 93.81 94 MET A O 1
ATOM 760 N N . ILE A 1 95 ? 6.601 -0.428 0.985 1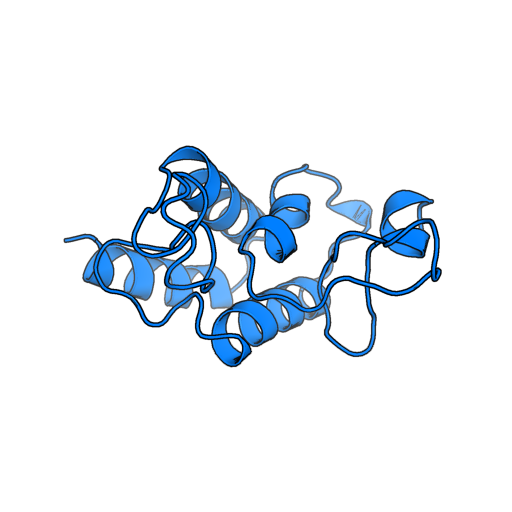.00 91.62 95 ILE A N 1
ATOM 761 C CA . ILE A 1 95 ? 6.175 0.500 -0.071 1.00 91.62 95 ILE A CA 1
ATOM 762 C C . ILE A 1 95 ? 7.272 1.527 -0.362 1.00 91.62 95 ILE A C 1
ATOM 764 O O . ILE A 1 95 ? 7.645 1.726 -1.516 1.00 91.62 95 ILE A O 1
ATOM 768 N N . ILE A 1 96 ? 7.838 2.148 0.676 1.00 89.62 96 ILE A N 1
ATOM 769 C CA . ILE A 1 96 ? 8.896 3.155 0.517 1.00 89.62 96 ILE A CA 1
ATOM 770 C C . ILE A 1 96 ? 10.132 2.545 -0.148 1.00 89.62 96 ILE A C 1
ATOM 772 O O . ILE A 1 96 ? 10.671 3.126 -1.090 1.00 89.62 96 ILE A O 1
ATOM 776 N N . GLU A 1 97 ? 10.579 1.378 0.316 1.00 88.50 97 GLU A N 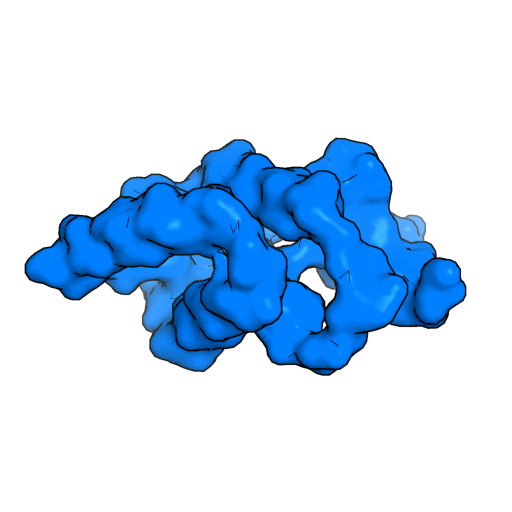1
ATOM 777 C CA . GLU A 1 97 ? 11.764 0.715 -0.228 1.00 88.50 97 GLU A CA 1
ATOM 778 C C . GLU A 1 97 ? 11.537 0.166 -1.633 1.00 88.50 97 GLU A C 1
ATOM 780 O O . GLU A 1 97 ? 12.437 0.270 -2.469 1.00 88.50 97 GLU A O 1
ATOM 785 N N . GLY A 1 98 ? 10.343 -0.360 -1.917 1.00 87.00 98 GLY A N 1
ATOM 786 C CA . GLY A 1 98 ? 9.961 -0.776 -3.262 1.00 87.00 98 GLY A CA 1
ATOM 787 C C . GLY A 1 98 ? 10.110 0.382 -4.243 1.00 87.00 98 GLY A C 1
ATOM 788 O O . GLY A 1 98 ? 10.846 0.277 -5.222 1.00 87.00 98 GLY A O 1
ATOM 789 N N . LEU A 1 99 ? 9.524 1.536 -3.916 1.00 85.00 99 LEU A N 1
ATOM 790 C CA . LEU A 1 99 ? 9.604 2.740 -4.744 1.00 85.00 99 LEU A CA 1
ATOM 791 C C . LEU A 1 99 ? 11.031 3.304 -4.852 1.00 85.00 99 LEU A C 1
ATOM 793 O O . LEU A 1 99 ? 11.428 3.759 -5.926 1.00 85.00 99 LEU A O 1
ATOM 797 N N . ARG A 1 100 ? 11.821 3.259 -3.770 1.00 84.38 100 ARG A N 1
ATOM 798 C CA . ARG A 1 100 ? 13.201 3.776 -3.740 1.00 84.38 100 ARG A CA 1
ATOM 799 C C . ARG A 1 100 ? 14.107 3.060 -4.731 1.00 84.38 100 ARG A C 1
ATOM 801 O O . ARG A 1 100 ? 14.899 3.696 -5.426 1.00 84.38 100 ARG A O 1
ATOM 808 N N . LYS A 1 101 ? 14.028 1.731 -4.764 1.00 73.94 101 LYS A N 1
ATOM 809 C CA . LYS A 1 101 ? 14.947 0.884 -5.539 1.00 73.94 101 LYS A CA 1
ATOM 810 C C . LYS A 1 101 ? 14.738 0.991 -7.052 1.00 73.94 101 LYS A C 1
ATOM 812 O O . LYS A 1 101 ? 15.632 0.633 -7.809 1.00 73.94 101 LYS A O 1
ATOM 817 N N . LEU A 1 102 ? 13.613 1.551 -7.492 1.00 70.44 102 LEU A N 1
ATOM 818 C CA . LEU A 1 102 ? 13.263 1.703 -8.906 1.00 70.44 102 LEU A CA 1
ATOM 819 C C . LEU A 1 102 ? 13.886 2.946 -9.578 1.00 70.44 102 LEU A C 1
ATOM 821 O O . LEU A 1 102 ? 13.614 3.189 -10.750 1.00 70.44 102 LEU A O 1
ATOM 825 N N . ASN A 1 103 ? 14.711 3.726 -8.857 1.00 64.94 103 ASN A N 1
ATOM 826 C CA . ASN A 1 103 ? 15.411 4.942 -9.321 1.00 64.94 103 ASN A CA 1
ATOM 827 C C . ASN A 1 103 ? 14.537 5.874 -10.190 1.00 64.94 103 ASN A C 1
ATOM 829 O O . ASN A 1 103 ? 14.994 6.479 -11.160 1.00 64.94 103 ASN A O 1
ATOM 833 N N . ASN A 1 104 ? 13.249 5.943 -9.855 1.00 69.12 104 ASN A N 1
ATOM 834 C CA . ASN A 1 104 ? 12.237 6.654 -10.619 1.00 69.12 104 ASN A CA 1
ATOM 835 C C . ASN A 1 104 ? 12.132 8.099 -10.090 1.00 69.12 104 ASN A C 1
ATOM 837 O O . ASN A 1 104 ? 12.060 8.276 -8.871 1.00 69.12 104 ASN A O 1
ATOM 841 N N . PRO A 1 105 ? 12.080 9.138 -10.950 1.00 72.38 105 PRO A N 1
ATOM 842 C CA . PRO A 1 105 ? 11.855 10.524 -10.523 1.00 72.38 105 PRO A CA 1
ATOM 843 C C . PRO A 1 105 ? 10.666 10.691 -9.566 1.00 72.38 105 PRO A C 1
ATOM 845 O O . PRO A 1 105 ? 10.718 11.500 -8.638 1.00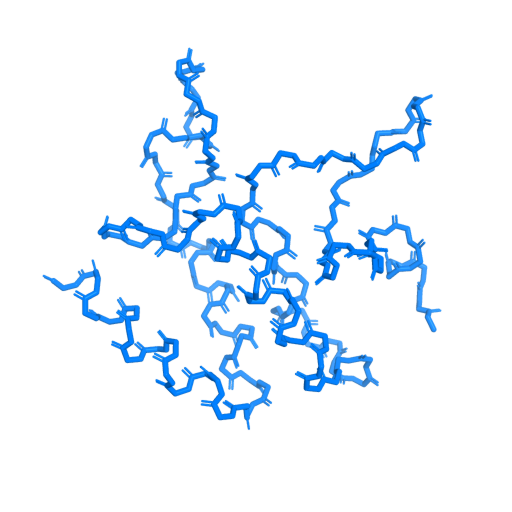 72.38 105 PRO A O 1
ATOM 848 N N . THR A 1 106 ? 9.622 9.87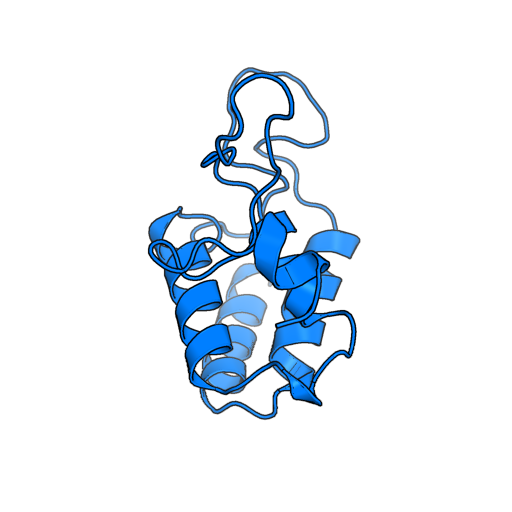5 -9.734 1.00 72.44 106 THR A N 1
ATOM 849 C CA . THR A 1 106 ? 8.432 9.876 -8.880 1.00 72.44 106 THR A CA 1
ATOM 850 C C . THR A 1 106 ? 8.750 9.523 -7.424 1.00 72.44 106 THR A C 1
ATOM 852 O O . THR A 1 106 ? 8.103 10.047 -6.516 1.00 72.44 106 THR A O 1
ATOM 855 N N . PHE A 1 107 ? 9.791 8.721 -7.162 1.00 81.19 107 PHE A N 1
ATOM 856 C CA . PHE A 1 107 ? 10.217 8.404 -5.797 1.00 81.19 107 PHE A CA 1
ATOM 857 C C . PHE A 1 107 ? 10.659 9.649 -5.024 1.00 81.19 107 PHE A C 1
ATOM 859 O O . PHE A 1 107 ? 10.302 9.791 -3.859 1.00 81.19 107 PHE A O 1
ATOM 866 N N . VAL A 1 108 ? 11.403 10.570 -5.646 1.00 79.00 108 VAL A N 1
ATOM 867 C CA . VAL A 1 108 ? 11.891 11.780 -4.958 1.00 79.00 108 VAL A CA 1
ATOM 868 C C . VAL A 1 108 ? 10.714 12.623 -4.470 1.00 79.00 108 VAL A C 1
ATOM 870 O O . VAL A 1 108 ? 10.686 13.056 -3.314 1.00 79.00 108 VAL A O 1
ATOM 873 N N . THR A 1 109 ? 9.710 12.797 -5.331 1.00 79.12 109 THR A N 1
ATOM 874 C CA . THR A 1 109 ? 8.471 13.506 -4.999 1.00 79.12 109 THR A CA 1
ATOM 875 C C . THR A 1 109 ? 7.698 12.783 -3.899 1.00 79.12 109 THR A C 1
ATOM 877 O O . THR A 1 109 ? 7.352 13.403 -2.891 1.00 79.12 109 THR A O 1
ATOM 880 N N . PHE A 1 110 ? 7.485 11.472 -4.044 1.00 82.88 110 PHE A N 1
ATOM 881 C CA . PHE A 1 110 ? 6.778 10.657 -3.057 1.00 82.88 110 PHE A CA 1
ATOM 882 C C . PHE A 1 110 ? 7.471 10.673 -1.691 1.00 82.88 110 PHE A C 1
ATOM 884 O O . PHE A 1 110 ? 6.826 10.886 -0.673 1.00 82.88 110 PHE A O 1
ATOM 891 N N . PHE A 1 111 ? 8.788 10.500 -1.645 1.00 84.44 111 PHE A N 1
ATOM 892 C CA . PHE A 1 111 ? 9.541 10.425 -0.397 1.00 84.44 111 PHE A CA 1
ATOM 893 C C . PHE A 1 111 ? 9.589 11.768 0.336 1.00 84.44 111 PHE A C 1
ATOM 895 O O . PHE A 1 111 ? 9.437 11.815 1.558 1.00 84.44 111 PHE A O 1
ATOM 902 N N . SER A 1 112 ? 9.751 12.870 -0.404 1.00 84.25 112 SER A N 1
ATOM 903 C CA . SER A 1 112 ? 9.650 14.225 0.150 1.00 84.25 112 SER A CA 1
ATOM 904 C C . SER A 1 112 ? 8.260 14.479 0.739 1.00 84.25 112 SER A C 1
ATOM 906 O O . SER A 1 112 ? 8.137 14.991 1.854 1.00 84.25 112 SER A O 1
ATOM 908 N N . TRP A 1 113 ? 7.211 14.065 0.024 1.00 84.06 113 TRP A N 1
ATOM 909 C CA . TRP A 1 113 ? 5.834 14.124 0.502 1.00 84.06 113 TRP A CA 1
ATOM 910 C C . TRP A 1 113 ? 5.621 13.268 1.763 1.00 84.06 113 TRP A C 1
ATOM 912 O O . TRP A 1 113 ? 5.116 13.771 2.766 1.00 84.06 113 TRP A O 1
ATOM 922 N N . TYR A 1 114 ? 6.066 12.012 1.746 1.00 83.94 114 TYR A N 1
ATOM 923 C CA . TYR A 1 114 ? 5.867 11.056 2.832 1.00 83.94 114 TYR A CA 1
ATOM 924 C C . TYR A 1 114 ? 6.549 11.525 4.120 1.00 83.94 114 TYR A C 1
ATOM 926 O O . TYR A 1 114 ? 5.925 11.531 5.179 1.00 83.94 114 TYR A O 1
ATOM 934 N N . LYS A 1 115 ? 7.794 12.022 4.032 1.00 84.44 115 LYS A N 1
ATOM 935 C CA . LYS A 1 115 ? 8.512 12.586 5.188 1.00 84.44 115 LYS A CA 1
ATOM 936 C C . LYS A 1 115 ? 7.738 13.707 5.877 1.00 84.44 115 LYS A C 1
ATOM 938 O O . LYS A 1 115 ? 7.692 13.713 7.098 1.00 84.44 115 LYS A O 1
ATOM 943 N N . LYS A 1 116 ? 7.105 14.608 5.115 1.00 84.19 116 LYS A N 1
ATOM 944 C CA . LYS A 1 116 ? 6.290 15.706 5.671 1.00 84.19 116 LYS A CA 1
ATOM 945 C C . LYS A 1 116 ? 5.010 15.229 6.358 1.00 84.19 116 LYS A C 1
ATOM 947 O O . LYS A 1 116 ? 4.408 15.998 7.093 1.00 84.19 116 LYS A O 1
ATOM 952 N N . LYS A 1 117 ? 4.537 14.017 6.056 1.00 78.38 117 LYS A N 1
ATOM 953 C CA . LYS A 1 117 ? 3.294 13.466 6.614 1.00 78.38 117 LYS A CA 1
ATOM 954 C C . LYS A 1 117 ? 3.508 12.690 7.904 1.00 78.38 117 LYS A C 1
ATOM 956 O O . LYS A 1 117 ? 2.554 12.561 8.664 1.00 78.38 117 LYS A O 1
ATOM 961 N N . ILE A 1 118 ? 4.707 12.156 8.123 1.00 76.19 118 ILE A N 1
ATOM 962 C CA . ILE A 1 118 ? 5.053 11.387 9.327 1.00 76.19 118 ILE A CA 1
ATOM 963 C C . ILE A 1 118 ? 5.783 12.212 10.398 1.00 76.19 118 ILE A C 1
ATOM 965 O O . ILE A 1 118 ? 5.961 11.714 11.506 1.00 76.19 118 ILE A O 1
ATOM 969 N N . SER A 1 119 ? 6.233 13.427 10.063 1.00 65.31 119 SER A N 1
ATOM 970 C CA . SER A 1 119 ? 6.834 14.408 10.982 1.00 65.31 119 SER A CA 1
ATOM 971 C C . SER A 1 119 ? 5.788 15.358 11.544 1.00 65.31 119 SER A C 1
ATOM 973 O O . SER A 1 119 ? 5.845 15.637 12.757 1.00 65.31 119 SER A O 1
#

pLDDT: mean 88.11, std 9.61, range [57.25, 97.25]

Radius of gyration: 14.14 Å; chains: 1; bounding box: 32×35×33 Å

InterPro domains:
  IPR001661 Glycoside hydrolase, family 37 [PF01204] (4-104)
  IPR001661 Glycoside hydrolase, family 37 [PTHR23403] (3-106)
  IPR008928 Six-hairpin glycosidase superfamily [SSF48208] (2-107)
  IPR012341 Six-hairpin glycosidase-like superfamily [G3DSA:1.50.10.10] (1-116)
  IPR018232 Glycoside hydrolase, family 37, conserved site [PS00928] (81-90)

Foldseek 3Di:
DDPQCVQFPDPVQLWGFDADPVPSDGDLFFALVRQLVLLVPPVVPDDLVSLVSSVVSNVVNPQLVAQQAGALGDDPPPPDCSYPPHRDPVSRVSNLNSLVVNVHPVSVVVVVSRVVRND

Sequence (119 aa):
MDTFEAVFFDTREGAWFDLNLKTGEHYDDAYPSLAVPLFTERYHMLNSVMVADVLETLQRKGLLQFPGGIPASLMKGTNQQWDYPNGWAPINHMIIEGLRKLNNPTFVTFFSWYKKKIS

Secondary structure (DSSP, 8-state):
--HHHHHHEETTTTEE--B-TTT--B--S--GGGGGGGGS--TTT--HHHHHHHHHHHHHTTTT--TTS--S-S--S---TTSTT---HHHHHHHHHHHHHTT-HHHHHHHHHHHHHH-

Organism: Brugia pahangi (NCBI:txid6280)